Protein AF-A0AAV0LRR2-F1 (afdb_monomer)

Foldseek 3Di:
DDWDADPDDDPVRHPDTFDWDPQDVVTFTAHPVLAGPDQADDDEGEPVSCVVRVNNVVRYPHYD

Nearest PDB structures (foldseek):
  8fl0-assembly1_LG  TM=9.296E-01  e=1.073E-08  Homo sapiens
  7ohv-assembly1_V  TM=9.325E-01  e=1.610E-08  Saccharomyces cerevisiae S288C
  8g60-assembly1_LV  TM=9.372E-01  e=2.415E-08  Homo sapiens
  8fkr-assembly1_LG  TM=9.141E-01  e=1.229E-08  Homo sapiens
  8fkz-assembly1_LG  TM=9.050E-01  e=1.723E-08  Homo sapiens

Mean predicted aligned error: 6.23 Å

Secondary structure (DSSP, 8-state):
-EE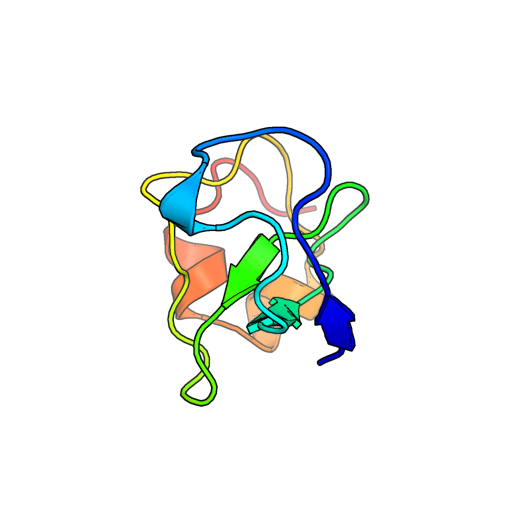EEBSSS-GGGBT-EEEEE-SSSS-EEB-TTS-BSSS-EEEEEPHHHHHH-HHHHTTEEEE-

pLDDT: mean 77.42, std 5.93, range [57.38, 83.62]

Solvent-accessible surface area (backbone atoms only — not comparable to full-atom values): 3915 Å² total; per-residue (Å²): 126,44,81,44,62,43,90,80,78,64,72,89,48,36,91,40,82,36,48,23,40,75,42,43,98,76,61,43,50,26,46,95,86,66,48,69,69,70,92,69,48,95,57,65,32,33,47,75,43,32,75,76,33,61,73,54,41,76,42,37,82,39,77,82

Organism: NCBI:txid586396

InterPro domains:
  IPR000218 Large ribosomal subunit protein uL14 [PF00238] (27-64)
  IPR000218 Large ribosomal subunit protein uL14 [PTHR11761] (1-64)
  IPR000218 Large ribosomal subunit protein uL14 [SM01374] (1-64)
  IPR036853 Large ribosomal subunit protein uL14 superfamily [G3DSA:2.40.150.20] (1-64)
  IPR036853 Large ribosomal subunit protein uL14 superfamily [SSF50193] (1-64)

Radius of gyration: 11.47 Å; Cα contacts (8 Å, |Δi|>4): 105; chains: 1; bounding box: 23×18×32 Å

Structure (mmCIF, N/CA/C/O backbone):
data_AF-A0AAV0LRR2-F1
#
_entry.id   AF-A0AAV0LRR2-F1
#
loop_
_atom_site.group_PDB
_atom_site.id
_atom_site.type_symbol
_atom_site.label_atom_id
_atom_site.label_alt_id
_atom_site.label_comp_id
_atom_site.label_asym_id
_atom_site.label_entity_id
_atom_site.label_seq_id
_atom_site.pdbx_PDB_ins_code
_atom_site.Cartn_x
_atom_site.Cartn_y
_atom_site.Cartn_z
_atom_site.occupancy
_atom_site.B_iso_or_equiv
_atom_site.auth_seq_id
_atom_site.auth_comp_id
_atom_site.auth_asym_id
_atom_site.auth_atom_id
_atom_site.pdbx_PDB_model_num
ATOM 1 N N . MET A 1 1 ? -11.490 -5.059 -3.484 1.00 71.44 1 MET A N 1
ATOM 2 C CA . MET A 1 1 ? -11.763 -4.114 -2.376 1.00 71.44 1 MET A CA 1
ATOM 3 C C . MET A 1 1 ? -11.995 -4.939 -1.120 1.00 71.44 1 MET A C 1
ATOM 5 O O . MET A 1 1 ? -12.707 -5.928 -1.206 1.00 71.44 1 MET A O 1
ATOM 9 N N . VAL A 1 2 ? -11.358 -4.602 -0.002 1.00 79.19 2 VAL A N 1
ATOM 10 C CA . VAL A 1 2 ? -11.462 -5.336 1.271 1.00 79.19 2 VAL A CA 1
ATOM 11 C C . VAL A 1 2 ? -11.913 -4.389 2.376 1.00 79.19 2 VAL A C 1
ATOM 13 O O . VAL A 1 2 ? -11.608 -3.201 2.329 1.00 79.19 2 VAL A O 1
ATOM 16 N N . MET A 1 3 ? -12.633 -4.889 3.377 1.00 81.25 3 MET A N 1
ATOM 17 C CA . MET A 1 3 ? -12.914 -4.116 4.587 1.00 81.25 3 MET A CA 1
ATOM 18 C C . MET A 1 3 ? -11.789 -4.359 5.594 1.00 81.25 3 MET A C 1
ATOM 20 O O . MET A 1 3 ? -11.499 -5.504 5.933 1.00 81.25 3 MET A O 1
ATOM 24 N N . ALA A 1 4 ? -11.141 -3.293 6.058 1.00 82.00 4 ALA A N 1
ATOM 25 C CA . ALA A 1 4 ? -10.011 -3.372 6.974 1.00 82.00 4 ALA A CA 1
ATOM 26 C C . ALA A 1 4 ? -10.204 -2.453 8.185 1.00 82.00 4 ALA A C 1
ATOM 28 O O . ALA A 1 4 ? -10.881 -1.425 8.123 1.00 82.00 4 ALA A O 1
ATOM 29 N N . THR A 1 5 ? -9.576 -2.826 9.299 1.00 83.06 5 THR A N 1
ATOM 30 C CA . THR A 1 5 ? -9.489 -2.004 10.511 1.00 83.06 5 THR A CA 1
ATOM 31 C C . THR A 1 5 ? -8.029 -1.671 10.795 1.00 83.06 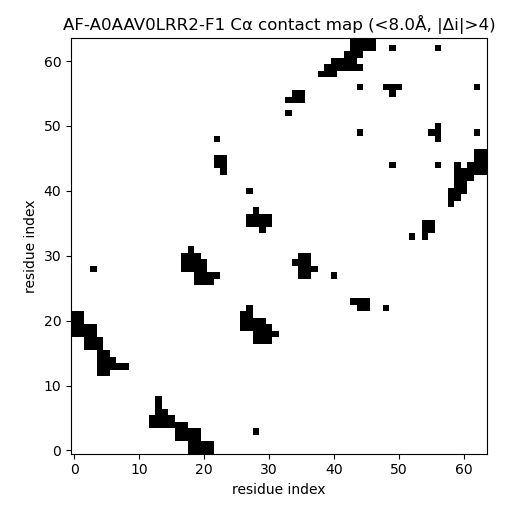5 THR A C 1
ATOM 33 O O . THR A 1 5 ? -7.132 -2.495 10.605 1.00 83.06 5 THR A O 1
ATOM 36 N N . VAL A 1 6 ? -7.766 -0.449 11.258 1.00 83.62 6 VAL A N 1
ATOM 37 C CA . VAL A 1 6 ? -6.405 -0.025 11.603 1.00 83.62 6 VAL A CA 1
ATOM 38 C C . VAL A 1 6 ? -6.067 -0.499 13.015 1.00 83.62 6 VAL A C 1
ATOM 40 O O . VAL A 1 6 ? -6.659 -0.033 13.988 1.00 83.62 6 VAL A O 1
ATOM 43 N N . LYS A 1 7 ? -5.089 -1.405 13.150 1.00 82.69 7 LYS A N 1
ATOM 44 C CA . LYS A 1 7 ? -4.570 -1.836 14.465 1.00 82.69 7 LYS A CA 1
ATOM 45 C C . LYS A 1 7 ? -3.559 -0.843 15.058 1.00 82.69 7 LYS A C 1
ATOM 47 O O . LYS A 1 7 ? -3.588 -0.585 16.259 1.00 82.69 7 LYS A O 1
ATOM 52 N N . LYS A 1 8 ? -2.687 -0.253 14.229 1.00 79.50 8 LYS A N 1
ATOM 53 C CA . LYS A 1 8 ? -1.622 0.686 14.636 1.00 79.50 8 LYS A CA 1
ATOM 54 C C . LYS A 1 8 ? -1.689 1.952 13.774 1.00 79.50 8 LYS A C 1
ATOM 56 O O . LYS A 1 8 ? -1.715 1.852 12.556 1.00 79.50 8 LYS A O 1
ATOM 61 N N . GLY A 1 9 ? -1.753 3.129 14.399 1.00 81.75 9 GLY A N 1
ATOM 62 C CA . GLY A 1 9 ? -1.929 4.417 13.706 1.00 81.75 9 GLY A CA 1
ATOM 63 C C . GLY A 1 9 ? -2.704 5.445 14.536 1.00 81.75 9 GLY A C 1
ATOM 64 O O . GLY A 1 9 ? -2.825 5.274 15.754 1.00 81.75 9 GLY A O 1
ATOM 65 N N . LYS A 1 10 ? -3.243 6.490 13.893 1.00 81.75 10 LYS A N 1
ATOM 66 C CA . LYS A 1 10 ? -4.055 7.527 14.559 1.00 81.75 10 LYS A CA 1
ATOM 67 C C . LYS A 1 10 ? -5.257 6.905 15.295 1.00 81.75 10 LYS A C 1
ATOM 69 O O . LYS A 1 10 ? -5.934 6.071 14.688 1.00 81.75 10 LYS A O 1
ATOM 74 N N . PRO A 1 11 ? -5.539 7.292 16.556 1.00 83.38 11 PRO A N 1
ATOM 75 C CA . PRO A 1 11 ? -6.649 6.741 17.341 1.00 83.38 11 PRO A CA 1
ATOM 76 C C . PRO A 1 11 ? -8.000 6.814 16.622 1.00 83.38 11 PRO A C 1
ATOM 78 O O . PRO A 1 11 ? -8.734 5.832 16.632 1.00 83.38 11 PRO A O 1
ATOM 81 N N . ASP A 1 12 ? -8.268 7.906 15.900 1.00 83.31 12 ASP A N 1
ATOM 82 C CA . ASP A 1 12 ? -9.498 8.127 15.125 1.00 83.31 12 ASP A CA 1
ATOM 83 C C . ASP A 1 12 ? -9.792 7.102 14.030 1.00 83.31 12 ASP A C 1
ATOM 85 O O . ASP A 1 12 ? -10.937 7.001 13.581 1.00 83.31 12 ASP A O 1
ATOM 89 N N . LEU A 1 13 ? -8.765 6.390 13.563 1.00 81.81 13 LEU A N 1
ATOM 90 C CA . LEU A 1 13 ? -8.873 5.367 12.521 1.00 81.81 13 LEU A CA 1
ATOM 91 C C . LEU A 1 13 ? -8.937 3.953 13.110 1.00 81.81 13 LEU A C 1
ATOM 93 O O . LEU A 1 13 ? -9.296 3.008 12.407 1.00 81.81 13 LEU A O 1
ATOM 97 N N . ARG A 1 14 ? -8.596 3.786 14.394 1.00 80.19 14 ARG A N 1
ATOM 98 C CA . ARG A 1 14 ? -8.691 2.494 15.079 1.00 80.19 14 ARG A CA 1
ATOM 99 C C . ARG A 1 14 ? -10.154 2.194 15.389 1.00 80.19 14 ARG A C 1
ATOM 101 O O . ARG A 1 14 ? -10.949 3.103 15.604 1.00 80.19 14 ARG A O 1
ATOM 108 N N . LYS A 1 15 ? -10.509 0.907 15.419 1.00 82.31 15 LYS A N 1
ATOM 109 C CA . LYS A 1 15 ? -11.874 0.411 15.701 1.00 82.31 15 LYS A CA 1
ATOM 110 C C . LYS A 1 15 ? -12.956 0.829 14.685 1.00 82.31 15 LYS A C 1
ATOM 112 O O . LYS A 1 15 ? -14.102 0.431 14.849 1.00 82.31 15 LYS A O 1
ATOM 117 N N . LYS A 1 16 ? -12.613 1.572 13.625 1.00 82.56 16 LYS A N 1
ATOM 118 C CA . LYS A 1 16 ? -13.510 1.863 12.497 1.00 82.56 16 LYS A CA 1
ATOM 119 C C . LYS A 1 16 ? -13.254 0.878 11.361 1.00 82.56 16 LYS A C 1
ATOM 121 O O . LYS A 1 16 ? -12.102 0.649 10.993 1.00 82.56 16 LYS A O 1
ATOM 126 N N . VAL A 1 17 ? -14.328 0.314 10.812 1.00 82.94 17 VAL A N 1
ATOM 127 C CA . VAL A 1 17 ? -14.270 -0.520 9.607 1.00 82.94 17 VAL A CA 1
ATOM 128 C C . VAL A 1 17 ? -14.272 0.404 8.397 1.00 82.94 17 VAL A C 1
ATOM 130 O O . VAL A 1 17 ? -15.172 1.229 8.243 1.00 82.94 17 VAL A O 1
ATOM 133 N N . MET A 1 18 ? -13.241 0.297 7.566 1.00 82.25 18 MET A N 1
ATOM 134 C CA . MET A 1 18 ? -13.046 1.156 6.401 1.00 82.25 18 MET A CA 1
ATOM 135 C C . MET A 1 18 ? -12.831 0.293 5.158 1.00 82.25 18 MET A C 1
ATOM 137 O O . MET A 1 18 ? -12.201 -0.763 5.264 1.00 82.25 18 MET A O 1
ATOM 141 N N . PRO A 1 19 ? -13.297 0.722 3.977 1.00 82.62 19 PRO A N 1
ATOM 142 C CA . PRO A 1 19 ? -12.844 0.111 2.741 1.00 82.62 19 PRO A CA 1
ATOM 143 C C . PRO A 1 19 ? -11.335 0.337 2.548 1.00 82.62 19 PRO A C 1
ATOM 145 O O . PRO A 1 19 ? -10.755 1.347 2.945 1.00 82.62 19 PRO A O 1
ATOM 148 N N . ALA A 1 20 ? -10.676 -0.648 1.961 1.00 81.25 20 ALA A N 1
ATOM 149 C CA . ALA A 1 20 ? -9.260 -0.642 1.646 1.00 81.25 20 ALA A CA 1
ATOM 150 C C . ALA A 1 20 ? -9.022 -1.395 0.333 1.00 81.25 20 ALA A C 1
ATOM 152 O O . ALA A 1 20 ? -9.785 -2.283 -0.065 1.00 81.25 20 ALA A O 1
ATOM 153 N N . VAL A 1 21 ? -7.956 -1.024 -0.363 1.00 76.50 21 VAL A N 1
ATOM 154 C CA . VAL A 1 21 ? -7.499 -1.685 -1.585 1.00 76.50 21 VAL A CA 1
ATOM 155 C C . VAL A 1 21 ? -6.092 -2.199 -1.328 1.00 76.50 21 VAL A C 1
ATOM 157 O O . VAL A 1 21 ? -5.224 -1.492 -0.814 1.00 76.50 21 VAL A O 1
ATOM 160 N N . ILE A 1 22 ? -5.875 -3.467 -1.654 1.00 70.44 22 ILE A N 1
ATOM 161 C CA . ILE A 1 22 ? -4.557 -4.083 -1.562 1.00 70.44 22 ILE A CA 1
ATOM 162 C C . ILE A 1 22 ? -3.832 -3.723 -2.855 1.00 70.44 22 ILE A C 1
ATOM 164 O O . ILE A 1 22 ? -4.205 -4.208 -3.912 1.00 70.44 22 ILE A O 1
ATOM 168 N N . VAL A 1 23 ? -2.852 -2.825 -2.756 1.00 69.50 23 VAL A N 1
ATOM 169 C CA . VAL A 1 23 ? -2.045 -2.342 -3.896 1.00 69.50 23 VAL A CA 1
ATOM 170 C C . VAL A 1 23 ? -0.716 -3.111 -4.010 1.00 69.50 23 VAL A C 1
ATOM 172 O O . VAL A 1 23 ? -0.108 -3.178 -5.073 1.00 69.50 23 VAL A O 1
ATOM 175 N N . ARG A 1 24 ? -0.267 -3.656 -2.871 1.00 67.00 24 ARG A N 1
ATOM 176 C CA . ARG A 1 24 ? 0.803 -4.639 -2.624 1.00 67.00 24 ARG A CA 1
ATOM 177 C C . ARG A 1 24 ? 0.734 -5.030 -1.137 1.00 67.00 24 ARG A C 1
ATOM 179 O O . ARG A 1 24 ? -0.074 -4.461 -0.402 1.00 67.00 24 ARG A O 1
ATOM 186 N N . GLN A 1 25 ? 1.582 -5.928 -0.639 1.00 57.38 25 GLN A N 1
ATOM 187 C CA . GLN A 1 25 ? 1.889 -5.938 0.799 1.00 57.38 25 GLN A CA 1
ATOM 188 C C . GLN A 1 25 ? 2.819 -4.749 1.084 1.00 57.38 25 GLN A C 1
ATOM 190 O O . GLN A 1 25 ? 3.949 -4.774 0.595 1.00 57.38 25 GLN A O 1
ATOM 195 N N . PRO A 1 26 ? 2.408 -3.694 1.822 1.00 57.88 26 PRO A N 1
ATOM 196 C CA . PRO A 1 26 ? 1.169 -3.468 2.592 1.00 57.88 26 PRO A CA 1
ATOM 197 C C . PRO A 1 26 ? 0.049 -2.699 1.842 1.00 57.88 26 PRO A C 1
ATOM 199 O O . PRO A 1 26 ? 0.316 -1.870 0.976 1.00 57.88 26 PRO A O 1
ATOM 202 N N . GLY A 1 27 ? -1.218 -2.961 2.203 1.00 67.69 27 GLY A N 1
ATOM 203 C CA . GLY A 1 27 ? -2.410 -2.370 1.570 1.00 67.69 27 GLY A CA 1
ATOM 204 C C . GLY A 1 27 ? -2.685 -0.905 1.943 1.00 67.69 27 GLY A C 1
ATOM 205 O O . GLY A 1 27 ? -2.192 -0.404 2.953 1.00 67.69 27 GLY A O 1
ATOM 206 N N . VAL A 1 28 ? -3.505 -0.222 1.137 1.00 74.19 28 VAL A N 1
ATOM 207 C CA . VAL A 1 28 ? -3.818 1.212 1.264 1.00 74.19 28 VAL A CA 1
ATOM 208 C C . VAL A 1 28 ? -5.302 1.409 1.594 1.00 74.19 28 VAL A C 1
ATOM 210 O O . VAL A 1 28 ? -6.178 0.745 1.040 1.00 74.19 28 VAL A O 1
ATOM 213 N N . ILE A 1 29 ? -5.602 2.333 2.510 1.00 75.56 29 ILE A N 1
ATOM 214 C CA . ILE A 1 29 ? -6.981 2.680 2.884 1.00 75.56 29 ILE A CA 1
ATOM 215 C C . ILE A 1 29 ? -7.577 3.581 1.802 1.00 75.56 29 ILE A C 1
ATOM 217 O O . ILE A 1 29 ? -6.972 4.587 1.418 1.00 75.56 29 ILE A O 1
ATOM 221 N N . VAL A 1 30 ? -8.781 3.250 1.345 1.00 75.38 30 VAL A N 1
ATOM 222 C CA . VAL A 1 30 ? -9.492 4.017 0.318 1.00 75.38 30 VAL A CA 1
ATOM 223 C C . VAL A 1 30 ? -10.913 4.327 0.769 1.00 75.38 30 VAL A C 1
ATOM 225 O O . VAL A 1 30 ? -11.485 3.652 1.619 1.00 75.38 30 VAL A O 1
ATOM 228 N N . ASN A 1 31 ? -11.513 5.353 0.190 1.00 76.00 31 ASN A N 1
ATOM 229 C CA . ASN A 1 31 ? -12.938 5.606 0.329 1.00 76.00 31 ASN A CA 1
ATOM 230 C 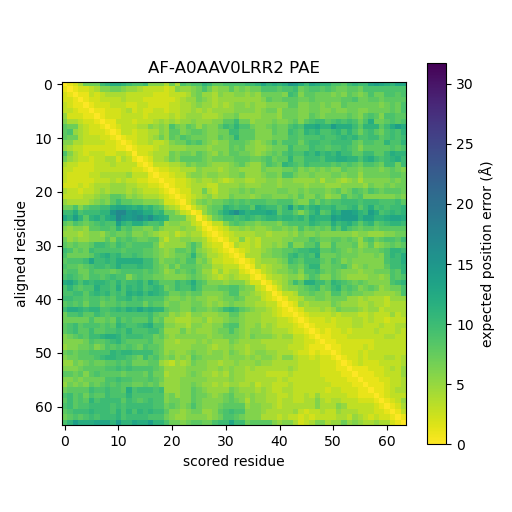C . ASN A 1 31 ? -13.741 4.677 -0.609 1.00 76.00 31 ASN A C 1
ATOM 232 O O . ASN A 1 31 ? -13.185 4.159 -1.579 1.00 76.00 31 ASN A O 1
ATOM 236 N N . PRO A 1 32 ? -15.064 4.514 -0.398 1.00 69.00 32 PRO A N 1
ATOM 237 C CA . PRO A 1 32 ? -15.927 3.730 -1.294 1.00 69.00 32 PRO A CA 1
ATOM 238 C C . PRO A 1 32 ? -15.890 4.193 -2.759 1.00 69.00 32 PRO A C 1
ATOM 240 O O . PRO A 1 32 ? -16.127 3.406 -3.664 1.00 69.00 32 PRO A O 1
ATOM 243 N N . LYS A 1 33 ? -15.558 5.469 -2.992 1.00 70.44 33 LYS A N 1
ATOM 244 C CA . LYS A 1 33 ? -15.395 6.072 -4.323 1.00 70.44 33 LYS A CA 1
ATOM 245 C C . LYS A 1 33 ? -14.039 5.776 -4.986 1.00 70.44 33 LYS A C 1
ATOM 247 O O . LYS A 1 33 ? -13.772 6.297 -6.060 1.00 70.44 33 LYS A O 1
ATOM 252 N N . GLY A 1 34 ? -13.162 4.999 -4.345 1.00 68.00 34 GLY A N 1
ATOM 253 C CA . GLY A 1 34 ? -11.822 4.695 -4.863 1.00 68.00 34 GLY A CA 1
ATOM 254 C C . GLY A 1 34 ? -10.771 5.776 -4.604 1.00 68.00 34 GLY A C 1
ATOM 255 O O . GLY A 1 34 ? -9.645 5.670 -5.079 1.00 68.00 34 GLY A O 1
ATOM 256 N N . GLU A 1 35 ? -11.107 6.819 -3.844 1.00 77.19 35 GLU A N 1
ATOM 257 C CA . GLU A 1 35 ? -10.149 7.860 -3.474 1.00 77.19 35 GLU A CA 1
ATOM 258 C C . GLU A 1 35 ? -9.256 7.395 -2.322 1.00 77.19 35 GLU A C 1
ATOM 260 O O . GLU A 1 35 ? -9.743 6.913 -1.297 1.00 77.19 35 GLU A O 1
ATOM 265 N N . MET A 1 36 ? -7.942 7.551 -2.477 1.00 76.88 36 MET A N 1
ATOM 266 C CA . MET A 1 36 ? -6.971 7.178 -1.453 1.00 76.88 36 MET A CA 1
ATOM 267 C C . MET A 1 36 ? -7.071 8.096 -0.234 1.00 76.88 36 MET A C 1
ATOM 269 O O . MET A 1 36 ? -7.031 9.320 -0.357 1.00 76.88 36 MET A O 1
ATOM 273 N N . LYS A 1 37 ? -7.123 7.506 0.965 1.00 71.62 37 LYS A N 1
ATOM 274 C CA . LYS A 1 37 ? -7.056 8.251 2.226 1.00 71.62 37 LYS A CA 1
ATOM 275 C C . LYS A 1 37 ? -5.621 8.246 2.755 1.00 71.62 37 LYS A C 1
ATOM 277 O O . LYS A 1 37 ? -5.269 7.467 3.638 1.00 71.62 37 LYS A O 1
ATOM 282 N N . GLY A 1 38 ? -4.790 9.119 2.194 1.00 72.31 38 GLY A N 1
ATOM 283 C CA . GLY A 1 38 ? -3.379 9.286 2.546 1.00 72.31 38 GLY A CA 1
ATOM 284 C C . GLY A 1 38 ? -2.690 10.279 1.610 1.00 72.31 38 GLY A C 1
ATOM 285 O O . GLY A 1 38 ? -3.249 10.634 0.579 1.00 72.31 38 GLY A O 1
ATOM 286 N N . SER A 1 39 ? -1.493 10.736 1.975 1.00 68.00 39 SER A N 1
ATOM 287 C CA . SER A 1 39 ? -0.751 11.733 1.185 1.00 68.00 39 SER A CA 1
ATOM 288 C C . SER A 1 39 ? 0.222 11.109 0.179 1.00 68.00 39 SER A C 1
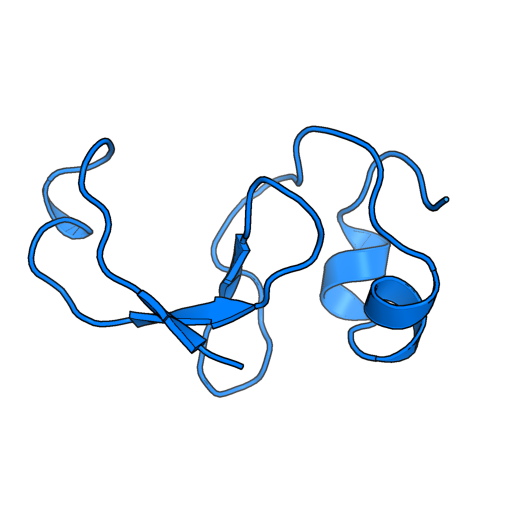ATOM 290 O O . SER A 1 39 ? 0.452 11.692 -0.870 1.00 68.00 39 SER A O 1
ATOM 292 N N . ALA A 1 40 ? 0.791 9.936 0.484 1.00 70.56 40 ALA A N 1
ATOM 293 C CA . ALA A 1 40 ? 1.766 9.254 -0.371 1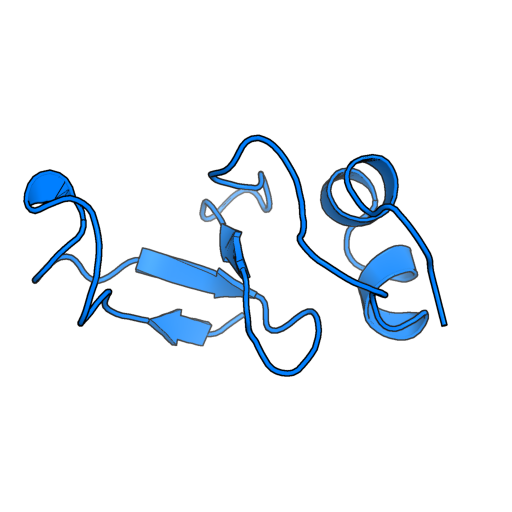.00 70.56 40 ALA A CA 1
ATOM 294 C C . ALA A 1 40 ? 1.790 7.741 -0.103 1.00 70.56 40 ALA A C 1
ATOM 296 O O . ALA A 1 40 ? 1.592 7.305 1.036 1.00 70.56 40 ALA A O 1
ATOM 297 N N . ILE A 1 41 ? 2.068 6.947 -1.141 1.00 76.19 41 ILE A N 1
ATOM 298 C CA . ILE A 1 41 ? 2.216 5.488 -1.043 1.00 76.19 41 ILE A CA 1
ATOM 299 C C . ILE A 1 41 ? 3.696 5.137 -0.870 1.00 76.19 41 ILE A C 1
ATOM 301 O O . ILE A 1 41 ? 4.525 5.408 -1.736 1.00 76.19 41 ILE A O 1
ATOM 305 N N . THR A 1 42 ? 4.044 4.495 0.244 1.00 71.88 42 THR A N 1
ATOM 306 C CA . THR A 1 42 ? 5.443 4.218 0.613 1.00 71.88 42 THR A CA 1
ATOM 307 C C . THR A 1 42 ? 5.952 2.920 -0.021 1.00 71.88 42 THR A C 1
ATOM 309 O O . THR A 1 42 ? 5.792 1.849 0.567 1.00 71.88 42 THR A O 1
ATOM 312 N N . GLY A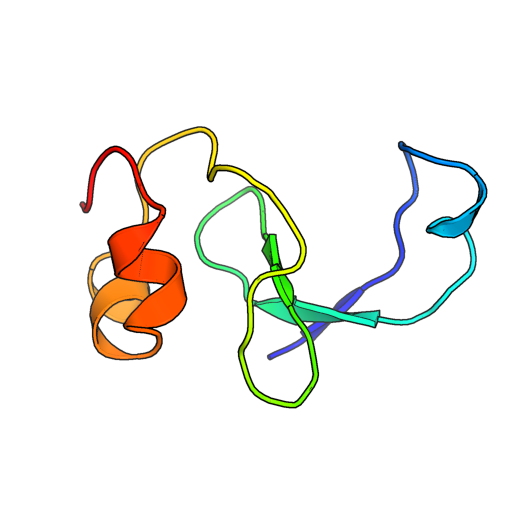 1 43 ? 6.487 2.984 -1.252 1.00 76.44 43 GLY A N 1
ATOM 313 C CA . GLY A 1 43 ? 7.056 1.848 -2.020 1.00 76.44 43 GLY A CA 1
ATOM 314 C C . GLY A 1 43 ? 6.385 1.576 -3.392 1.00 76.44 43 GLY A C 1
ATOM 315 O O . GLY A 1 43 ? 5.460 2.310 -3.759 1.00 76.44 43 GLY A O 1
ATOM 316 N N . PRO A 1 44 ? 6.779 0.505 -4.115 1.00 80.44 44 PRO A N 1
ATOM 317 C CA . PRO A 1 44 ? 6.385 0.230 -5.512 1.00 80.44 44 PRO A CA 1
ATOM 318 C C . PRO A 1 44 ? 5.014 -0.449 -5.672 1.00 80.44 44 PRO A C 1
ATOM 320 O O . PRO A 1 44 ? 4.761 -1.462 -5.025 1.00 80.44 44 PRO A O 1
ATOM 323 N N . ILE A 1 45 ? 4.073 0.100 -6.439 1.00 82.38 45 ILE A N 1
ATOM 324 C CA . ILE A 1 45 ? 2.736 -0.508 -6.626 1.00 82.38 45 ILE A CA 1
ATOM 325 C C . ILE A 1 45 ? 2.743 -1.543 -7.753 1.00 82.38 45 ILE A C 1
ATOM 327 O O . ILE A 1 45 ? 3.508 -1.383 -8.693 1.00 82.38 45 ILE A O 1
ATOM 331 N N . GLY A 1 46 ? 1.876 -2.557 -7.677 1.00 82.56 46 GLY A N 1
ATOM 332 C CA . GLY A 1 46 ? 1.698 -3.520 -8.768 1.00 82.56 46 GLY A CA 1
ATOM 333 C C . GLY A 1 46 ? 1.066 -2.885 -10.014 1.00 82.56 46 GLY A C 1
ATOM 334 O O . GLY A 1 46 ? 0.122 -2.098 -9.872 1.00 82.56 46 GLY A O 1
ATOM 335 N N . LYS A 1 47 ? 1.516 -3.255 -11.217 1.00 81.81 47 LYS A N 1
ATOM 336 C CA . LYS A 1 47 ? 0.976 -2.759 -12.496 1.00 81.81 47 LYS A CA 1
ATOM 337 C C . LYS A 1 47 ? -0.538 -2.968 -12.623 1.00 81.81 47 LYS A C 1
ATOM 339 O O . LYS A 1 47 ? -1.263 -2.013 -12.869 1.00 81.81 47 LYS A O 1
ATOM 344 N N . GLU A 1 48 ? -1.034 -4.159 -12.287 1.00 81.38 48 GLU A N 1
ATOM 345 C CA . GLU A 1 48 ? -2.474 -4.475 -12.300 1.00 81.38 48 GLU A CA 1
ATOM 346 C C . GLU A 1 48 ? -3.300 -3.540 -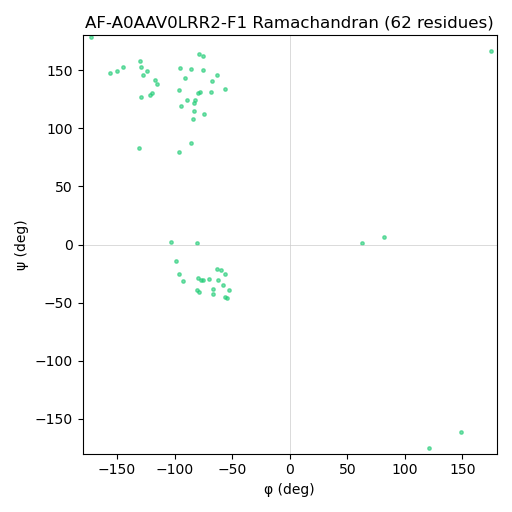11.400 1.00 81.38 48 GLU A C 1
ATOM 348 O O . GLU A 1 48 ? -4.431 -3.179 -11.720 1.00 81.38 48 GLU A O 1
ATOM 353 N N . CYS A 1 49 ? -2.730 -3.107 -10.271 1.00 77.19 49 CYS A N 1
ATOM 354 C CA . CYS A 1 49 ? -3.386 -2.152 -9.381 1.00 77.19 49 CYS A CA 1
ATOM 355 C C . CYS A 1 49 ? -3.315 -0.715 -9.901 1.00 77.19 49 CYS A C 1
ATOM 357 O O . CYS A 1 49 ? -4.226 0.067 -9.619 1.00 77.19 49 CYS A O 1
ATOM 359 N N . ALA A 1 50 ? -2.255 -0.362 -10.631 1.00 79.94 50 ALA A N 1
ATOM 360 C CA . ALA A 1 50 ? -2.116 0.946 -11.255 1.00 79.94 50 ALA A CA 1
ATOM 361 C C . ALA A 1 50 ? -3.154 1.148 -12.368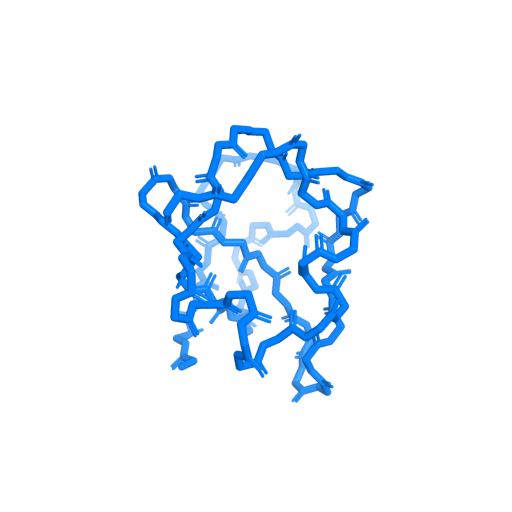 1.00 79.94 50 ALA A C 1
ATOM 363 O O . ALA A 1 50 ? -3.786 2.204 -12.419 1.00 79.94 50 ALA A O 1
ATOM 364 N N . ASP A 1 51 ? -3.377 0.119 -13.191 1.00 81.38 51 ASP A N 1
ATOM 365 C CA . ASP A 1 51 ? -4.367 0.138 -14.273 1.00 81.38 51 ASP A CA 1
ATOM 366 C C . ASP A 1 51 ? -5.806 0.222 -13.735 1.00 81.38 51 ASP A C 1
ATOM 368 O O . ASP A 1 51 ? -6.641 0.949 -14.274 1.00 81.38 51 ASP A O 1
ATOM 372 N N . LEU A 1 52 ? -6.101 -0.470 -12.629 1.00 81.19 52 LEU A N 1
ATOM 373 C CA . LEU A 1 52 ? -7.438 -0.461 -12.026 1.00 81.19 52 LEU A CA 1
ATOM 374 C C . LEU A 1 52 ? -7.752 0.841 -11.266 1.00 81.19 52 LEU A C 1
ATOM 376 O O . LEU A 1 52 ? -8.914 1.237 -11.162 1.00 81.19 52 LEU A O 1
ATOM 380 N N . TRP A 1 53 ? -6.732 1.493 -10.695 1.00 80.81 53 TRP A N 1
ATOM 381 C CA . TRP A 1 53 ? -6.895 2.645 -9.804 1.00 80.81 53 TRP A CA 1
ATOM 382 C C . TRP A 1 53 ? -5.973 3.810 -10.198 1.00 80.81 53 TRP A C 1
ATOM 384 O O . TRP A 1 53 ? -4.943 4.041 -9.552 1.00 80.81 53 TRP A O 1
ATOM 394 N N . PRO A 1 54 ? -6.372 4.646 -11.174 1.00 80.75 54 PRO A N 1
ATOM 395 C CA . PRO A 1 54 ? -5.516 5.711 -11.707 1.00 80.75 54 PRO A CA 1
ATOM 396 C C . PRO A 1 54 ? -5.133 6.768 -10.657 1.00 80.75 54 PRO A C 1
ATOM 398 O O . PRO A 1 54 ? -4.039 7.331 -10.684 1.00 80.75 54 PRO A O 1
ATOM 401 N N . ARG A 1 55 ? -6.002 7.017 -9.667 1.00 80.00 55 ARG A N 1
ATOM 402 C CA . ARG A 1 55 ? -5.724 7.954 -8.559 1.00 80.00 55 ARG A CA 1
ATOM 403 C C . ARG A 1 55 ? -4.658 7.428 -7.595 1.00 80.00 55 ARG A C 1
ATOM 405 O O . ARG A 1 55 ? -3.939 8.221 -6.999 1.00 80.00 55 ARG A O 1
ATOM 412 N N . ILE A 1 56 ? -4.561 6.108 -7.448 1.00 79.25 56 ILE A N 1
ATOM 413 C CA . ILE A 1 56 ? -3.542 5.439 -6.632 1.00 79.25 56 ILE A CA 1
ATOM 414 C C . ILE A 1 56 ? -2.224 5.397 -7.413 1.00 79.25 56 ILE A C 1
ATOM 416 O O . ILE A 1 56 ? -1.178 5.698 -6.843 1.00 79.25 56 ILE A O 1
ATOM 420 N N . ALA A 1 57 ? -2.284 5.124 -8.722 1.00 81.06 57 ALA A N 1
ATOM 421 C CA . ALA A 1 57 ? -1.131 5.178 -9.620 1.00 81.06 57 ALA A CA 1
ATOM 422 C C . ALA A 1 57 ? -0.434 6.544 -9.595 1.00 81.06 57 ALA A C 1
ATOM 424 O O . ALA A 1 57 ? 0.780 6.615 -9.432 1.00 81.06 57 ALA A O 1
ATOM 425 N N . SER A 1 58 ? -1.211 7.631 -9.644 1.00 82.19 58 SER A N 1
ATOM 426 C CA . SER A 1 58 ? -0.677 8.997 -9.578 1.00 82.19 58 SER A CA 1
ATOM 427 C C . SER A 1 58 ? 0.029 9.339 -8.259 1.00 82.19 58 SER A C 1
ATOM 429 O O . SER A 1 58 ? 0.787 10.304 -8.224 1.00 82.19 58 SER A O 1
ATOM 431 N N . ALA A 1 59 ? -0.239 8.610 -7.173 1.00 78.62 59 ALA A N 1
ATOM 432 C CA . ALA A 1 59 ? 0.342 8.858 -5.851 1.00 78.62 59 ALA A CA 1
ATOM 433 C C . ALA A 1 59 ? 1.472 7.873 -5.491 1.00 78.62 59 ALA A C 1
ATOM 435 O O . ALA A 1 59 ? 1.992 7.905 -4.369 1.00 78.62 59 ALA A O 1
ATOM 436 N N . ALA A 1 60 ? 1.821 6.968 -6.409 1.00 78.94 60 ALA A N 1
ATOM 437 C CA . ALA A 1 60 ? 2.875 5.985 -6.222 1.00 78.94 60 ALA A CA 1
ATOM 438 C C . ALA A 1 60 ? 4.229 6.511 -6.708 1.00 78.94 60 ALA A C 1
ATOM 440 O O . ALA A 1 60 ? 4.320 7.187 -7.725 1.00 78.94 60 ALA A O 1
ATOM 441 N N . ASN A 1 61 ? 5.293 6.155 -5.985 1.00 79.38 61 ASN A N 1
ATOM 442 C CA . ASN A 1 61 ? 6.658 6.550 -6.343 1.00 79.38 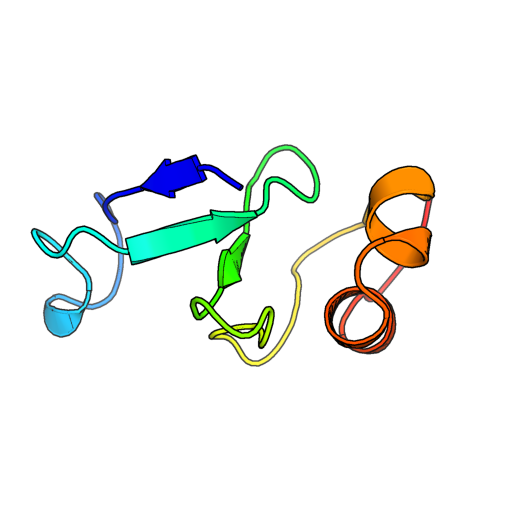61 ASN A CA 1
ATOM 443 C C . ASN A 1 61 ? 7.259 5.669 -7.457 1.00 79.38 61 ASN A C 1
ATOM 445 O O . ASN A 1 61 ? 8.115 6.110 -8.212 1.00 79.38 61 ASN A O 1
ATOM 449 N N . ALA A 1 62 ? 6.826 4.408 -7.540 1.00 78.56 62 ALA A N 1
ATOM 450 C CA . ALA A 1 62 ? 7.247 3.450 -8.558 1.00 78.56 62 ALA A CA 1
ATOM 451 C C . ALA A 1 62 ? 6.111 2.461 -8.844 1.00 78.56 62 ALA A C 1
ATOM 453 O O . ALA A 1 62 ? 5.324 2.151 -7.944 1.00 78.56 62 ALA A O 1
ATOM 454 N N . ILE A 1 63 ? 6.046 1.964 -10.077 1.00 81.38 63 ILE A N 1
ATOM 455 C CA . ILE A 1 63 ? 5.079 0.963 -10.543 1.00 81.38 63 ILE A CA 1
ATOM 456 C C . ILE A 1 63 ? 5.887 -0.228 -11.063 1.00 81.38 63 ILE A C 1
ATOM 458 O O . ILE A 1 63 ? 6.819 -0.021 -11.840 1.00 81.38 63 ILE A O 1
ATOM 462 N N . VAL A 1 64 ? 5.563 -1.437 -10.601 1.00 80.69 64 VAL A N 1
ATOM 463 C CA . VAL A 1 64 ? 6.240 -2.701 -10.938 1.00 80.69 64 VAL A CA 1
ATOM 464 C C . VAL A 1 64 ? 5.217 -3.732 -11.381 1.00 80.69 64 VAL A C 1
ATOM 466 O O . VAL A 1 64 ? 4.156 -3.824 -10.729 1.00 80.69 64 VAL A O 1
#

Sequence (64 aa):
MVMATVKKGKPDLRKKVMPAVIVRQPGVIVNPKGEMKGSAITGPIGKECADLWPRIASAANAIV